Protein AF-A0A1F3L0K5-F1 (afdb_monomer)

Secondary structure (DSSP, 8-state):
----------------------TT-EEEEE--S-TTS--TT--PPPEEEES-B--EEPHHHHHHSTTEEEEEEEEEGGG-SEEEPPGGGTTEEEE-TTT--EE--SEEEEEEE-TTT-PEEEEEEETT-B-SEEEEE--SSSEEEEEEEEET--TT-EEEETTTEEEEE-

Radius of gyration: 20.57 Å; Cα contacts (8 Å, |Δi|>4): 348; chains: 1; bounding box: 84×48×34 Å

Sequence (170 aa):
MKITLILLTLTLSFSGIFAQKNKNLKCALWKPASFCEIPQKIKIHGFTCSETQLFITPCETLNEDKSNTGVIFKLPRKYGKKFQMVSGFKNIKLVRQKNGETVNPIALILAVRNPKTSIREYDYYSSKFTTKTFQFFWGIRRYLEFIMIFPGAEKGDKIIFDDIVEA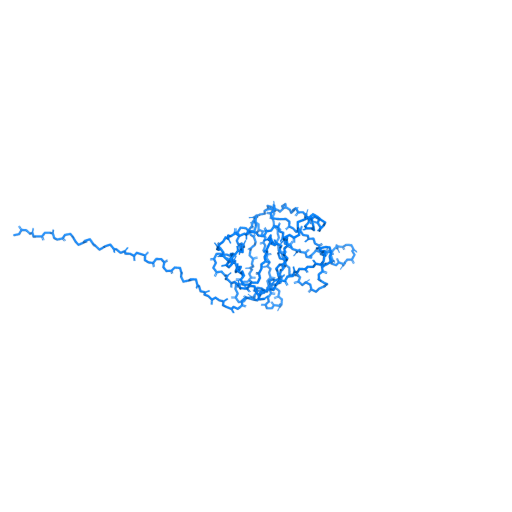EIE

Foldseek 3Di:
DDDDDDDDDPPPPPPPPPLVPPAPKAKAKDQDPFLVPDDPPQDAFDKDFPPKDWDFDDSVNQVVQNQKIKMKIWAFCVVDQKAWQAQLSVQKWKQDPPPRDIWGFQWKWDWDQDPPPSDTDITTTGSNMDGPTIMGGDDPDRTGIIITMTGNDDFQIWMGGNNRDIYGYD

Structure (mmCIF, N/CA/C/O backbone):
data_AF-A0A1F3L0K5-F1
#
_entry.id   AF-A0A1F3L0K5-F1
#
loop_
_atom_site.group_PDB
_atom_site.id
_atom_site.type_symbol
_atom_site.label_atom_id
_atom_site.label_alt_id
_atom_site.label_comp_id
_atom_site.label_asym_id
_atom_site.label_entity_id
_atom_site.label_seq_id
_atom_site.pdbx_PDB_ins_code
_atom_site.Cartn_x
_atom_site.Cartn_y
_atom_site.Cartn_z
_atom_site.occupancy
_atom_site.B_iso_or_equiv
_atom_site.auth_seq_id
_atom_site.auth_comp_id
_atom_site.auth_asym_id
_atom_site.auth_atom_id
_atom_site.pdbx_PDB_model_num
ATOM 1 N N . MET A 1 1 ? -62.122 -31.065 18.796 1.00 39.50 1 MET A N 1
ATOM 2 C CA . MET A 1 1 ? -60.984 -31.423 17.911 1.00 39.50 1 MET A CA 1
ATOM 3 C C . MET A 1 1 ? -60.943 -30.408 16.781 1.00 39.50 1 MET A C 1
ATOM 5 O O . MET A 1 1 ? -61.979 -30.234 16.172 1.00 39.50 1 MET A O 1
ATOM 9 N N . LYS A 1 2 ? -59.879 -29.684 16.440 1.00 37.34 2 LYS A N 1
ATOM 10 C CA . LYS A 1 2 ? -58.506 -29.515 16.934 1.00 37.34 2 LYS A CA 1
ATOM 11 C C . LYS A 1 2 ? -58.190 -28.024 16.717 1.00 37.34 2 LYS A C 1
ATOM 13 O O . LYS A 1 2 ? -58.518 -27.491 15.663 1.00 37.34 2 LYS A O 1
ATOM 18 N N . ILE A 1 3 ? -57.586 -27.375 17.708 1.00 44.81 3 ILE A N 1
ATOM 19 C CA . ILE A 1 3 ? -57.007 -26.033 17.585 1.00 44.81 3 ILE A CA 1
ATOM 20 C C . ILE A 1 3 ? -55.634 -26.222 16.939 1.00 44.81 3 ILE A C 1
ATOM 22 O O . ILE A 1 3 ? -54.809 -26.943 17.498 1.00 44.81 3 ILE A O 1
ATOM 26 N N . THR A 1 4 ? -55.386 -25.600 15.789 1.00 49.53 4 THR A N 1
ATOM 27 C CA . THR A 1 4 ? -54.039 -25.539 15.204 1.00 49.53 4 THR A CA 1
ATOM 28 C C . THR A 1 4 ? -53.519 -24.118 15.370 1.00 49.53 4 THR A C 1
ATOM 30 O O . THR A 1 4 ? -53.880 -23.211 14.626 1.00 49.53 4 THR A O 1
ATOM 33 N N . LEU A 1 5 ? -52.707 -23.935 16.408 1.00 43.09 5 LEU A N 1
ATOM 34 C CA . LEU A 1 5 ? -51.965 -22.718 16.709 1.00 43.09 5 LEU A CA 1
ATOM 35 C C . LEU A 1 5 ? -50.730 -22.681 15.789 1.00 43.09 5 LEU A C 1
ATOM 37 O O . LEU A 1 5 ? -49.853 -23.534 15.916 1.00 43.09 5 LEU A O 1
ATOM 41 N N . ILE A 1 6 ? -50.659 -21.740 14.845 1.00 54.91 6 ILE A N 1
ATOM 42 C CA . ILE A 1 6 ? -49.457 -21.540 14.020 1.00 54.91 6 ILE A CA 1
ATOM 43 C C . ILE A 1 6 ? -48.531 -20.585 14.775 1.00 54.91 6 ILE A C 1
ATOM 45 O O . ILE A 1 6 ? -48.765 -19.380 14.841 1.00 54.91 6 ILE A O 1
ATOM 49 N N . LEU A 1 7 ? -47.493 -21.154 15.384 1.00 42.81 7 LEU A N 1
ATOM 50 C CA . LEU A 1 7 ? -46.434 -20.435 16.079 1.00 42.81 7 LEU A CA 1
ATOM 51 C C . LEU A 1 7 ? -45.463 -19.859 15.031 1.00 42.81 7 LEU A C 1
ATOM 53 O O . LEU A 1 7 ? -44.661 -20.589 14.454 1.00 42.81 7 LEU A O 1
ATOM 57 N N . LEU A 1 8 ? -45.544 -18.555 14.758 1.00 45.50 8 LEU A N 1
ATOM 58 C CA . LEU A 1 8 ? -44.568 -17.848 13.924 1.00 45.50 8 LEU A CA 1
ATOM 59 C C . LEU A 1 8 ? -43.367 -17.442 14.791 1.00 45.50 8 LEU A C 1
ATOM 61 O O . LEU A 1 8 ? -43.340 -16.373 15.397 1.00 45.50 8 LEU A O 1
ATOM 65 N N . THR A 1 9 ? -42.358 -18.305 14.868 1.00 51.81 9 THR A N 1
ATOM 66 C CA . THR A 1 9 ? -41.039 -17.934 15.393 1.00 51.81 9 THR A CA 1
ATOM 67 C C . THR A 1 9 ? -40.257 -17.211 14.302 1.00 51.81 9 THR A C 1
ATOM 69 O O . THR A 1 9 ? -39.631 -17.844 13.453 1.00 51.81 9 THR A O 1
ATOM 72 N N . LEU A 1 10 ? -40.290 -15.875 14.316 1.00 45.59 10 LEU A N 1
ATOM 73 C CA . LEU A 1 10 ? -39.361 -15.056 13.541 1.00 45.59 10 LEU A CA 1
ATOM 74 C C . LEU A 1 10 ? -37.990 -15.122 14.230 1.00 45.59 10 LEU A C 1
ATOM 76 O O . LEU A 1 10 ? -37.696 -14.379 15.166 1.00 45.59 10 LEU A O 1
ATOM 80 N N . THR A 1 11 ? -37.152 -16.063 13.803 1.00 54.78 11 THR A N 1
ATOM 81 C CA . THR A 1 11 ? -35.743 -16.099 14.188 1.00 54.78 11 THR A CA 1
ATOM 82 C C . THR A 1 11 ? -35.049 -14.901 13.551 1.00 54.78 11 THR A C 1
ATOM 84 O O . THR A 1 11 ? -34.705 -14.928 12.371 1.00 54.78 11 THR A O 1
ATOM 87 N N . LEU A 1 12 ? -34.850 -13.840 14.333 1.00 45.66 12 LEU A N 1
ATOM 88 C CA . LEU A 1 12 ? -33.852 -12.816 14.051 1.00 45.66 12 LEU A CA 1
ATOM 89 C C . LEU A 1 12 ? -32.495 -13.523 14.004 1.00 45.66 12 LEU A C 1
ATOM 91 O O . LEU A 1 12 ? -31.861 -13.749 15.033 1.00 45.66 12 LEU A O 1
ATOM 95 N N . SER A 1 13 ? -32.067 -13.919 12.806 1.00 44.50 13 SER A N 1
ATOM 96 C CA . SER A 1 13 ? -30.691 -14.311 12.539 1.00 44.50 13 SER A CA 1
ATOM 97 C C . SER A 1 13 ? -29.839 -13.060 12.703 1.00 44.50 13 SER A C 1
ATOM 99 O O . SER A 1 13 ? -29.574 -12.323 11.754 1.00 44.50 13 SER A O 1
ATOM 101 N N . PHE A 1 14 ? -29.482 -12.783 13.955 1.00 44.19 14 PHE A N 1
ATOM 102 C CA . PHE A 1 14 ? -28.467 -11.820 14.320 1.00 44.19 14 PHE A CA 1
ATOM 103 C C . PHE A 1 14 ? -27.155 -12.397 13.793 1.00 44.19 14 PHE A C 1
ATOM 105 O O . PHE A 1 14 ? -26.451 -13.139 14.478 1.00 44.19 14 PHE A O 1
ATOM 112 N N . SER A 1 15 ? -26.859 -12.106 12.528 1.00 45.69 15 SER A N 1
ATOM 113 C CA . SER A 1 15 ? -25.539 -12.264 11.934 1.00 45.69 15 SER A CA 1
ATOM 114 C C . SER A 1 15 ? -24.629 -11.254 12.623 1.00 45.69 15 SER A C 1
ATOM 116 O O . SER A 1 15 ? -24.276 -10.217 12.067 1.00 45.69 15 SER A O 1
ATOM 118 N N . GLY A 1 16 ? -24.315 -11.526 13.889 1.00 41.03 16 GLY A N 1
ATOM 119 C CA . GLY A 1 16 ? -23.266 -10.860 14.623 1.00 41.03 16 GLY A CA 1
ATOM 120 C C . GLY A 1 16 ? -21.966 -11.199 13.922 1.00 41.03 16 GLY A C 1
ATOM 121 O O . GLY A 1 16 ? -21.299 -12.170 14.270 1.00 41.03 16 GLY A O 1
ATOM 122 N N . ILE A 1 17 ? -21.623 -10.408 12.907 1.00 47.66 17 ILE A N 1
ATOM 123 C CA . ILE A 1 17 ? -20.256 -10.283 12.433 1.00 47.66 17 ILE A CA 1
ATOM 124 C C . ILE A 1 17 ? -19.519 -9.699 13.633 1.00 47.66 17 ILE A C 1
ATOM 126 O O . ILE A 1 17 ? -19.500 -8.489 13.854 1.00 47.66 17 ILE A O 1
ATOM 130 N N . PHE A 1 18 ? -18.997 -10.583 14.481 1.00 42.47 18 PHE A N 1
ATOM 131 C CA . PHE A 1 18 ? -17.995 -10.233 15.465 1.00 42.47 18 PHE A CA 1
ATOM 132 C C . PHE A 1 18 ? -16.815 -9.686 14.665 1.00 42.47 18 PHE A C 1
ATOM 134 O O . PHE A 1 18 ? -15.949 -10.437 14.219 1.00 42.47 18 PHE A O 1
ATOM 141 N N . ALA A 1 19 ? -16.803 -8.369 14.453 1.00 45.97 19 ALA A N 1
ATOM 142 C CA . ALA A 1 19 ? -15.611 -7.641 14.075 1.00 45.97 19 ALA A CA 1
ATOM 143 C C . ALA A 1 19 ? -14.644 -7.836 15.242 1.00 45.97 19 ALA A C 1
ATOM 145 O O . ALA A 1 19 ? -14.712 -7.165 16.276 1.00 45.97 19 ALA A O 1
ATOM 146 N N . GLN A 1 20 ? -13.828 -8.880 15.133 1.00 46.53 20 GLN A N 1
ATOM 147 C CA . GLN A 1 20 ? -12.839 -9.240 16.122 1.00 46.53 20 GLN A CA 1
ATOM 148 C C . GLN A 1 20 ? -11.825 -8.093 16.118 1.00 46.53 20 GLN A C 1
ATOM 150 O O . GLN A 1 20 ? -10.923 -8.068 15.286 1.00 46.53 20 GLN A O 1
ATOM 155 N N . LYS A 1 21 ? -12.024 -7.102 17.003 1.00 48.09 21 LYS A N 1
ATOM 156 C CA . LYS A 1 21 ? -11.160 -5.924 17.175 1.00 48.09 21 LYS A CA 1
ATOM 157 C C . LYS A 1 21 ? -9.756 -6.381 17.561 1.00 48.09 21 LYS A C 1
ATOM 159 O O . LYS A 1 21 ? -9.371 -6.428 18.728 1.00 48.09 21 LYS A O 1
ATOM 164 N N . ASN A 1 22 ? -8.974 -6.745 16.561 1.00 51.34 22 ASN A N 1
ATOM 165 C CA . ASN A 1 22 ? -7.602 -7.177 16.709 1.00 51.34 22 ASN A CA 1
ATOM 166 C C . ASN A 1 22 ? -6.719 -5.924 16.752 1.00 51.34 22 ASN A C 1
ATOM 168 O O . ASN A 1 22 ? -6.077 -5.572 15.770 1.00 51.34 22 ASN A O 1
ATOM 172 N N . LYS A 1 23 ? -6.674 -5.259 17.919 1.00 54.78 23 LYS A N 1
ATOM 173 C CA . LYS A 1 23 ? -5.900 -4.030 18.225 1.00 54.78 23 LYS A CA 1
ATOM 174 C C . LYS A 1 23 ? -4.361 -4.176 18.129 1.00 54.7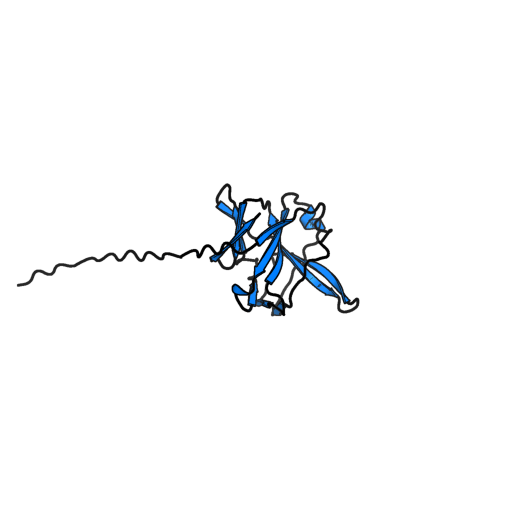8 23 LYS A C 1
ATOM 176 O O . LYS A 1 23 ? -3.626 -3.641 18.945 1.00 54.78 23 LYS A O 1
ATOM 181 N N . ASN A 1 24 ? -3.839 -4.961 17.194 1.00 61.31 24 ASN A N 1
ATOM 182 C CA . ASN A 1 24 ? -2.420 -5.324 17.130 1.00 61.31 24 ASN A CA 1
ATOM 183 C C . ASN A 1 24 ? -1.760 -5.024 15.783 1.00 61.31 24 ASN A C 1
ATOM 185 O O . ASN A 1 24 ? -0.608 -5.410 15.573 1.00 61.31 24 ASN A O 1
ATOM 189 N N . LEU A 1 25 ? -2.477 -4.398 14.855 1.00 73.31 25 LEU A N 1
ATOM 190 C CA . LEU A 1 25 ? -1.875 -3.895 13.633 1.00 73.31 25 LEU A CA 1
ATOM 191 C C . LEU A 1 25 ? -1.383 -2.480 13.851 1.00 73.31 25 LEU A C 1
ATOM 193 O O . LEU A 1 25 ? -2.168 -1.591 14.154 1.00 73.31 25 LEU A O 1
ATOM 197 N N . LYS A 1 26 ? -0.073 -2.296 13.692 1.00 78.62 26 LYS A N 1
ATOM 198 C CA . LYS A 1 26 ? 0.543 -0.976 13.753 1.00 78.62 26 LYS A CA 1
ATOM 199 C C . LYS A 1 26 ? 0.550 -0.374 12.358 1.00 78.62 26 LYS A C 1
ATOM 201 O O . LYS A 1 26 ? 1.127 -0.976 11.445 1.00 78.62 26 LYS A O 1
ATOM 206 N N . CYS A 1 27 ? -0.066 0.794 12.234 1.00 86.00 27 CYS A N 1
ATOM 207 C CA . CYS A 1 27 ? -0.023 1.622 11.039 1.00 86.00 27 CYS A CA 1
ATOM 208 C C . CYS A 1 27 ? 0.521 2.996 11.405 1.00 86.00 27 CYS A C 1
ATOM 210 O O . CYS A 1 27 ? 0.169 3.534 12.450 1.00 86.00 27 CYS A O 1
ATOM 212 N N . ALA A 1 28 ? 1.376 3.548 10.552 1.00 89.31 28 ALA A N 1
ATOM 213 C CA . ALA A 1 28 ? 1.942 4.877 10.748 1.00 89.31 28 ALA A CA 1
ATOM 214 C C . ALA A 1 28 ? 1.798 5.703 9.472 1.00 89.31 28 ALA A C 1
ATOM 216 O O . ALA A 1 28 ? 1.962 5.171 8.368 1.00 89.31 28 ALA A O 1
ATOM 217 N N . LEU A 1 29 ? 1.533 7.002 9.620 1.00 90.69 29 LEU A N 1
ATOM 218 C CA . LEU A 1 29 ? 1.584 7.932 8.494 1.00 90.69 29 LEU A CA 1
ATOM 219 C C . LEU A 1 29 ? 3.019 8.127 8.015 1.00 90.69 29 LEU A C 1
ATOM 221 O O . LEU A 1 29 ? 3.963 8.237 8.797 1.00 90.69 29 LEU A O 1
ATOM 225 N N . TRP A 1 30 ? 3.154 8.259 6.706 1.00 89.56 30 TRP A N 1
ATOM 226 C CA . TRP A 1 30 ? 4.368 8.679 6.038 1.00 89.56 30 TRP A CA 1
ATOM 227 C C . TRP A 1 30 ? 4.024 9.760 5.009 1.00 89.56 30 TRP A C 1
ATOM 229 O O . TRP A 1 30 ? 3.383 9.502 3.991 1.00 89.56 30 TRP A O 1
ATOM 239 N N . LYS A 1 31 ? 4.439 10.993 5.309 1.00 85.94 31 LYS A N 1
ATOM 240 C CA . LYS A 1 31 ? 4.236 12.187 4.478 1.00 85.94 31 LYS A CA 1
ATOM 241 C C . LYS A 1 31 ? 5.605 12.707 4.023 1.00 85.94 31 LYS A C 1
ATOM 243 O O . LYS A 1 31 ? 6.169 13.561 4.708 1.00 85.94 31 LYS A O 1
ATOM 248 N N . PRO A 1 32 ? 6.206 12.133 2.967 1.00 85.00 32 PRO A N 1
ATOM 249 C CA . PRO A 1 32 ? 7.492 12.613 2.476 1.00 85.00 32 PRO A CA 1
ATOM 250 C C . PRO A 1 32 ? 7.344 13.986 1.806 1.00 85.00 32 PRO A C 1
ATOM 252 O O . PRO A 1 32 ? 6.258 14.344 1.352 1.00 85.00 32 PRO A O 1
ATOM 255 N N . ALA A 1 33 ? 8.444 14.735 1.693 1.00 86.25 33 ALA A N 1
ATOM 256 C CA . ALA A 1 33 ? 8.473 15.951 0.874 1.00 86.25 33 ALA A CA 1
ATOM 257 C C . ALA A 1 33 ? 8.268 15.626 -0.619 1.00 86.25 33 ALA A C 1
ATOM 259 O O . ALA A 1 33 ? 7.657 16.400 -1.356 1.00 86.25 33 ALA A O 1
ATOM 260 N N . SER A 1 34 ? 8.749 14.451 -1.040 1.00 89.81 34 SER A N 1
ATOM 261 C CA . SER A 1 34 ? 8.552 13.877 -2.366 1.00 89.81 34 SER A CA 1
ATOM 262 C C . SER A 1 34 ? 8.392 12.363 -2.270 1.00 89.81 34 SER A C 1
ATOM 264 O O . SER A 1 34 ? 9.185 11.688 -1.618 1.00 89.81 34 SER A O 1
ATOM 266 N N . PHE A 1 35 ? 7.431 11.790 -2.992 1.00 90.94 35 PHE A N 1
ATOM 267 C CA . PHE A 1 35 ? 7.306 10.339 -3.134 1.00 90.94 35 PHE A CA 1
ATOM 268 C C . PHE A 1 35 ? 8.507 9.697 -3.849 1.00 90.94 35 PHE A C 1
ATOM 270 O O . PHE A 1 35 ? 8.669 8.480 -3.805 1.00 90.94 35 PHE A O 1
ATOM 277 N N . CYS A 1 36 ? 9.396 10.475 -4.464 1.00 88.94 36 CYS A N 1
ATOM 278 C CA . CYS A 1 36 ? 10.648 9.950 -5.008 1.00 88.94 36 CYS A CA 1
ATOM 279 C C . CYS A 1 36 ? 11.680 9.641 -3.903 1.00 88.94 36 CYS A C 1
ATOM 281 O O . CYS A 1 36 ? 12.627 8.888 -4.119 1.00 88.94 36 CYS A O 1
ATOM 283 N N . GLU A 1 37 ? 11.482 10.166 -2.691 1.00 87.31 37 GLU A N 1
ATOM 284 C CA . GLU A 1 37 ? 12.354 9.950 -1.535 1.00 87.31 37 GLU A CA 1
ATOM 285 C C . GLU A 1 37 ? 11.868 8.769 -0.692 1.00 87.31 37 GLU A C 1
ATOM 287 O O . GLU A 1 37 ? 11.288 8.912 0.384 1.00 87.31 37 GLU A O 1
ATOM 292 N N . ILE A 1 38 ? 12.095 7.561 -1.193 1.00 80.62 38 ILE A N 1
ATOM 293 C CA . ILE A 1 38 ? 11.603 6.343 -0.549 1.00 80.62 38 ILE A CA 1
ATOM 294 C C . ILE A 1 38 ? 12.469 6.011 0.678 1.00 80.62 38 ILE A C 1
ATOM 296 O O . ILE A 1 38 ? 13.702 6.031 0.597 1.00 80.62 38 ILE A O 1
ATOM 300 N N . PRO A 1 39 ? 11.875 5.654 1.833 1.00 71.44 39 PRO A N 1
ATOM 301 C CA . PRO A 1 39 ? 12.651 5.314 3.013 1.00 71.44 39 PRO A CA 1
ATOM 302 C C . PRO A 1 39 ? 13.520 4.082 2.735 1.00 71.44 39 PRO A C 1
ATOM 304 O O . PRO A 1 39 ? 13.020 2.998 2.437 1.00 71.44 39 PRO A O 1
ATOM 307 N N . GLN A 1 40 ? 14.839 4.223 2.913 1.00 62.91 40 GLN A N 1
ATOM 308 C CA . GLN A 1 40 ? 15.851 3.205 2.575 1.00 62.91 40 GLN A CA 1
ATOM 309 C C . GLN A 1 40 ? 15.663 1.834 3.267 1.00 62.91 40 GLN A C 1
ATOM 311 O O . GLN A 1 40 ? 16.374 0.876 2.962 1.00 62.91 40 GLN A O 1
ATOM 316 N N . LYS A 1 41 ? 14.736 1.716 4.227 1.00 64.19 41 LYS A N 1
ATOM 317 C CA . LYS A 1 41 ? 14.589 0.560 5.123 1.00 64.19 41 LYS A CA 1
ATOM 318 C C . LYS A 1 41 ? 13.376 -0.336 4.850 1.00 64.19 41 LYS A C 1
ATOM 320 O O . LYS A 1 41 ? 13.245 -1.318 5.581 1.00 64.19 41 LYS A O 1
ATOM 325 N N . ILE A 1 42 ? 12.538 -0.077 3.839 1.00 68.25 42 ILE A N 1
ATOM 326 C CA . ILE A 1 42 ? 11.376 -0.948 3.574 1.00 68.25 42 ILE A CA 1
ATOM 327 C C . ILE A 1 42 ? 11.875 -2.333 3.154 1.00 68.25 42 ILE A C 1
ATOM 329 O O . ILE A 1 42 ? 12.552 -2.513 2.136 1.00 68.25 42 ILE A O 1
ATOM 333 N N . LYS A 1 43 ? 11.568 -3.350 3.961 1.00 65.81 43 LYS A N 1
ATOM 334 C CA . LYS A 1 43 ? 11.983 -4.728 3.675 1.00 65.81 43 LYS A CA 1
ATOM 335 C C . LYS A 1 43 ? 10.822 -5.501 3.086 1.00 65.81 43 LYS A C 1
ATOM 337 O O . LYS A 1 43 ? 9.981 -6.021 3.806 1.00 65.81 43 LYS A O 1
ATOM 342 N N . ILE A 1 44 ? 10.846 -5.623 1.767 1.00 62.44 44 ILE A N 1
ATOM 343 C CA . ILE A 1 44 ? 9.845 -6.386 1.029 1.00 62.44 44 ILE A CA 1
ATOM 344 C C . ILE A 1 44 ? 10.165 -7.869 1.159 1.00 62.44 44 ILE A C 1
ATOM 346 O O . ILE A 1 44 ? 11.326 -8.289 1.091 1.00 62.44 44 ILE A O 1
ATOM 350 N N . HIS A 1 45 ? 9.123 -8.652 1.396 1.00 66.06 45 HIS A N 1
ATOM 351 C CA . HIS A 1 45 ? 9.201 -10.101 1.497 1.00 66.06 45 HIS A CA 1
ATOM 352 C C . HIS A 1 45 ? 8.973 -10.733 0.126 1.00 66.06 45 HIS A C 1
ATOM 354 O O . HIS A 1 45 ? 8.404 -10.102 -0.762 1.00 66.06 45 HIS A O 1
ATOM 360 N N . GLY A 1 46 ? 9.409 -11.983 -0.049 1.00 70.06 46 GLY A N 1
ATOM 361 C CA . GLY A 1 46 ? 9.150 -12.714 -1.287 1.00 70.06 46 GLY A CA 1
ATOM 362 C C . GLY A 1 46 ? 7.656 -12.714 -1.616 1.00 70.06 46 GLY A C 1
ATOM 363 O O . GLY A 1 46 ? 6.822 -12.967 -0.740 1.00 70.06 46 GLY A O 1
ATOM 364 N N . PHE A 1 47 ? 7.333 -12.416 -2.870 1.00 80.25 47 PHE A N 1
ATOM 365 C CA . PHE A 1 47 ? 5.979 -12.480 -3.398 1.00 80.25 47 PHE A CA 1
ATOM 366 C C . PHE A 1 47 ? 5.948 -13.392 -4.621 1.00 80.25 47 PHE A C 1
ATOM 368 O O . PHE A 1 47 ? 6.941 -13.525 -5.334 1.00 80.25 47 PHE A O 1
ATOM 375 N N . THR A 1 48 ? 4.803 -14.022 -4.857 1.00 85.75 48 THR A N 1
ATOM 376 C CA . THR A 1 48 ? 4.513 -14.704 -6.120 1.00 85.75 48 THR A CA 1
ATOM 377 C C . THR A 1 48 ? 3.388 -13.968 -6.811 1.00 85.75 48 THR A C 1
ATOM 379 O O . THR A 1 48 ? 2.394 -13.613 -6.169 1.00 85.75 48 THR A O 1
ATOM 382 N N . CYS A 1 49 ? 3.537 -13.791 -8.116 1.00 84.62 49 CYS A N 1
ATOM 383 C CA . CYS A 1 49 ? 2.533 -13.173 -8.957 1.00 84.62 49 CYS A CA 1
ATOM 384 C C . CYS A 1 49 ? 2.352 -14.022 -10.218 1.00 84.62 49 CYS A C 1
ATOM 386 O O . CYS A 1 49 ? 3.350 -14.486 -10.774 1.00 84.62 49 CYS A O 1
ATOM 388 N N . SER A 1 50 ? 1.111 -14.266 -10.640 1.00 85.88 50 SER A N 1
ATOM 389 C CA . SER A 1 50 ? 0.821 -14.976 -11.892 1.00 85.88 50 SER A CA 1
ATOM 390 C C . SER A 1 50 ? -0.229 -14.257 -12.725 1.00 85.88 50 SER A C 1
ATOM 392 O O . SER A 1 50 ? -1.115 -13.585 -12.182 1.00 85.88 50 SER A O 1
ATOM 394 N N . GLU A 1 51 ? -0.116 -14.434 -14.047 1.00 84.94 51 GLU A N 1
ATOM 395 C CA . GLU A 1 51 ? -1.002 -13.811 -15.037 1.00 84.94 51 GLU A CA 1
ATOM 396 C C . GLU A 1 51 ? -1.149 -12.303 -14.756 1.00 84.94 51 GLU A C 1
ATOM 398 O O . GLU A 1 51 ? -2.250 -11.782 -14.599 1.00 84.94 51 GLU A O 1
ATOM 403 N N . THR A 1 52 ? -0.011 -11.625 -14.574 1.00 82.75 52 THR A N 1
ATOM 404 C CA . THR A 1 52 ? 0.040 -10.288 -13.978 1.00 82.75 52 THR A CA 1
ATOM 405 C C . THR A 1 52 ? 0.325 -9.212 -15.014 1.00 82.75 52 THR A C 1
ATOM 407 O O . THR A 1 52 ? 1.351 -9.253 -15.690 1.00 82.75 52 THR A O 1
ATOM 410 N N . GLN A 1 53 ? -0.525 -8.189 -15.050 1.00 87.75 53 GLN A N 1
ATOM 411 C CA . GLN A 1 53 ? -0.219 -6.906 -15.673 1.00 87.75 53 GLN A CA 1
ATOM 412 C C . GLN A 1 53 ? -0.083 -5.862 -14.568 1.00 87.75 53 GLN A C 1
ATOM 414 O O . GLN A 1 53 ? -1.058 -5.458 -13.929 1.00 87.75 53 GLN A O 1
ATOM 419 N N . LEU A 1 54 ? 1.162 -5.473 -14.307 1.00 85.81 54 LEU A N 1
ATOM 420 C CA . LEU A 1 54 ? 1.507 -4.437 -13.345 1.00 85.81 54 LEU A CA 1
ATOM 421 C C . LEU A 1 54 ? 1.649 -3.103 -14.072 1.00 85.81 54 LEU A C 1
ATOM 423 O O . LEU A 1 54 ? 2.350 -3.017 -15.076 1.00 85.81 54 LEU A O 1
ATOM 427 N N . PHE A 1 55 ? 1.015 -2.066 -13.534 1.00 90.25 55 PHE A N 1
ATOM 428 C CA . PHE A 1 55 ? 1.185 -0.695 -14.001 1.00 90.25 55 PHE A CA 1
ATOM 429 C C . PHE A 1 55 ? 2.022 0.060 -12.981 1.00 90.25 55 PHE A C 1
ATOM 431 O O . PHE A 1 55 ? 1.647 0.126 -11.809 1.00 90.25 55 PHE A O 1
ATOM 438 N N . ILE A 1 56 ? 3.148 0.606 -13.426 1.00 90.19 56 ILE A N 1
ATOM 439 C CA . ILE A 1 56 ? 4.006 1.442 -12.591 1.00 90.19 56 ILE A CA 1
ATOM 440 C C . ILE A 1 56 ? 3.490 2.879 -12.674 1.00 90.19 56 ILE A C 1
ATOM 442 O O . ILE A 1 56 ? 3.257 3.399 -13.764 1.00 90.19 56 ILE A O 1
ATOM 446 N N . THR A 1 57 ? 3.302 3.505 -11.519 1.00 92.44 57 THR A N 1
ATOM 447 C CA . THR A 1 57 ? 3.014 4.932 -11.391 1.00 92.44 57 THR A CA 1
ATOM 448 C C . THR A 1 57 ? 4.323 5.659 -11.074 1.00 92.44 57 THR A C 1
ATOM 450 O O . THR A 1 57 ? 4.946 5.339 -10.065 1.00 92.44 57 THR A O 1
ATOM 453 N N . PRO A 1 58 ? 4.766 6.637 -11.877 1.00 91.88 58 PRO A N 1
ATOM 454 C CA . PRO A 1 58 ? 5.918 7.465 -11.522 1.00 91.88 58 PRO A CA 1
ATOM 455 C C . PRO A 1 58 ? 5.695 8.210 -10.199 1.00 91.88 58 PRO A C 1
ATOM 457 O O . PRO A 1 58 ? 4.570 8.608 -9.880 1.00 91.88 58 PRO A O 1
ATOM 460 N N . CYS A 1 59 ? 6.754 8.423 -9.415 1.00 90.75 59 CYS A N 1
ATOM 461 C CA . CYS A 1 59 ? 6.637 9.126 -8.134 1.00 90.75 59 CYS A CA 1
ATOM 462 C C . CYS A 1 59 ? 6.213 10.592 -8.317 1.00 90.75 59 CYS A C 1
ATOM 464 O O . CYS A 1 59 ? 5.515 11.149 -7.472 1.00 90.75 59 CYS A O 1
ATOM 466 N N . GLU A 1 60 ? 6.575 11.199 -9.444 1.00 93.31 60 GLU A N 1
ATOM 467 C CA . GLU A 1 60 ? 6.201 12.553 -9.839 1.00 93.31 60 GLU A CA 1
ATOM 468 C C . GLU A 1 60 ? 4.684 12.690 -9.981 1.00 93.31 60 GLU A C 1
ATOM 470 O O . GLU A 1 60 ? 4.110 13.630 -9.440 1.00 93.31 60 GLU A O 1
ATOM 475 N N . THR A 1 61 ? 4.018 11.703 -10.588 1.00 93.19 61 THR A N 1
ATOM 476 C CA . THR A 1 61 ? 2.551 11.677 -10.711 1.00 93.19 61 THR A CA 1
ATOM 477 C C . THR A 1 61 ? 1.869 11.643 -9.343 1.00 93.19 61 THR A C 1
ATOM 479 O O . THR A 1 61 ? 0.822 12.250 -9.145 1.00 93.19 61 THR A O 1
ATOM 482 N N . LEU A 1 62 ? 2.464 10.966 -8.357 1.00 92.62 62 LEU A N 1
ATOM 483 C CA . LEU A 1 62 ? 1.935 10.957 -6.989 1.00 92.62 62 LEU A CA 1
ATOM 484 C C . LEU A 1 62 ? 2.146 12.298 -6.272 1.00 92.62 62 LEU A C 1
ATOM 486 O O . LEU A 1 62 ? 1.355 12.642 -5.396 1.00 92.62 62 LEU A O 1
ATOM 490 N N . ASN A 1 63 ? 3.192 13.045 -6.643 1.00 90.94 63 ASN A N 1
ATOM 491 C CA . ASN A 1 63 ? 3.523 14.357 -6.083 1.00 90.94 63 ASN A CA 1
ATOM 492 C C . ASN A 1 63 ? 2.632 15.495 -6.602 1.00 90.94 63 ASN A C 1
ATOM 494 O O . ASN A 1 63 ? 2.611 16.558 -5.967 1.00 90.94 63 ASN A O 1
ATOM 498 N N . GLU A 1 64 ? 1.965 15.308 -7.745 1.00 92.00 64 GLU A N 1
ATOM 499 C CA . GLU A 1 64 ? 1.033 16.282 -8.331 1.00 92.00 64 GLU A CA 1
ATOM 500 C C . GLU A 1 64 ? -0.146 16.553 -7.386 1.00 92.00 64 GLU A C 1
ATOM 502 O O . GLU A 1 64 ? -0.492 17.709 -7.140 1.00 92.00 64 GLU A O 1
ATOM 507 N N . ASP A 1 65 ? -0.701 15.503 -6.778 1.00 90.06 65 ASP A N 1
ATOM 508 C CA . ASP A 1 65 ? -1.753 15.618 -5.770 1.00 90.06 65 ASP A CA 1
ATOM 509 C C . ASP A 1 65 ? -1.157 15.628 -4.354 1.00 90.06 65 ASP A C 1
ATOM 511 O O . ASP A 1 65 ? -0.770 14.601 -3.791 1.00 90.06 65 ASP A O 1
ATOM 515 N N . LYS A 1 66 ? -1.121 16.822 -3.752 1.00 83.94 66 LYS A N 1
ATOM 516 C CA . LYS A 1 66 ? -0.598 17.051 -2.395 1.00 83.94 66 LYS A CA 1
ATOM 517 C C . LYS A 1 66 ? -1.441 16.430 -1.282 1.00 83.94 66 LYS A C 1
ATOM 519 O O . LYS A 1 66 ? -0.988 16.406 -0.140 1.00 83.94 66 LYS A O 1
ATOM 524 N N . SER A 1 67 ? -2.643 15.937 -1.580 1.00 90.31 67 SER A N 1
ATOM 525 C CA . SER A 1 67 ? -3.452 15.215 -0.600 1.00 90.31 67 SER A CA 1
ATOM 526 C C . SER A 1 67 ? -2.952 13.785 -0.381 1.00 90.31 67 SER A C 1
ATOM 528 O O . SER A 1 67 ? -3.208 13.204 0.675 1.00 90.31 67 SER A O 1
ATOM 530 N N . ASN A 1 68 ? -2.211 13.208 -1.331 1.00 94.56 68 ASN A N 1
ATOM 531 C CA . ASN A 1 68 ? -1.702 11.848 -1.213 1.00 94.56 68 ASN A CA 1
ATOM 532 C C . ASN A 1 68 ? -0.834 11.676 0.033 1.00 94.56 68 ASN A C 1
ATOM 534 O O . ASN A 1 68 ? 0.042 12.480 0.342 1.00 94.56 68 ASN A O 1
ATOM 538 N N . THR A 1 69 ? -1.067 10.584 0.751 1.00 94.31 69 THR A N 1
ATOM 539 C CA . THR A 1 69 ? -0.334 10.241 1.965 1.00 94.31 69 THR A CA 1
ATOM 540 C C . THR A 1 69 ? 0.017 8.762 1.946 1.00 94.31 69 THR A C 1
ATOM 542 O O . THR A 1 69 ? -0.821 7.907 1.654 1.00 94.31 69 THR A O 1
ATOM 545 N N . GLY A 1 70 ? 1.272 8.448 2.257 1.00 93.12 70 GLY A N 1
ATOM 546 C CA . GLY A 1 70 ? 1.701 7.075 2.446 1.00 93.12 70 GLY A CA 1
ATOM 547 C C . GLY A 1 70 ? 1.299 6.560 3.821 1.00 93.12 70 GLY A C 1
ATOM 548 O O . GLY A 1 70 ? 1.383 7.273 4.819 1.00 93.12 70 GLY A O 1
ATOM 549 N N . VAL A 1 71 ? 0.889 5.302 3.888 1.00 92.50 71 VAL A N 1
ATOM 550 C CA . VAL A 1 71 ? 0.610 4.607 5.144 1.00 92.50 71 VAL A CA 1
ATOM 551 C C . VAL A 1 71 ? 1.493 3.369 5.204 1.00 92.50 71 VAL A C 1
ATOM 553 O O . VAL A 1 71 ? 1.482 2.539 4.293 1.00 92.50 71 VAL A O 1
ATOM 556 N N . ILE A 1 72 ? 2.293 3.275 6.267 1.00 90.25 72 ILE A N 1
ATOM 557 C CA . ILE A 1 72 ? 3.190 2.150 6.527 1.00 90.25 72 ILE A CA 1
ATOM 558 C C . ILE A 1 72 ? 2.443 1.113 7.352 1.00 90.25 72 ILE A C 1
ATOM 560 O O . ILE A 1 72 ? 2.004 1.394 8.467 1.00 90.25 72 ILE A O 1
ATOM 564 N N . PHE A 1 73 ? 2.376 -0.105 6.833 1.00 86.75 73 PHE A N 1
ATOM 565 C CA . PHE A 1 73 ? 1.684 -1.234 7.437 1.00 86.75 73 PHE A CA 1
ATOM 566 C C . PHE A 1 73 ? 2.658 -2.268 7.955 1.00 86.75 73 PHE A C 1
ATOM 568 O O . PHE A 1 73 ? 3.585 -2.647 7.245 1.00 86.75 73 PHE A O 1
ATOM 575 N N . LYS A 1 74 ? 2.398 -2.798 9.153 1.00 85.19 74 LYS A N 1
ATOM 576 C CA . LYS A 1 74 ? 3.095 -3.977 9.682 1.00 85.19 74 LYS A CA 1
ATOM 577 C C . LYS A 1 74 ? 2.090 -5.074 9.991 1.00 85.19 74 LYS A C 1
ATOM 579 O O . LYS A 1 74 ? 1.503 -5.090 11.068 1.00 85.19 74 LYS A O 1
ATOM 584 N N . LEU A 1 75 ? 1.923 -6.005 9.053 1.00 82.12 75 LEU A N 1
ATOM 585 C CA . LEU A 1 75 ? 0.995 -7.132 9.152 1.00 82.12 75 LEU A CA 1
ATOM 586 C C . LEU A 1 75 ? 1.709 -8.355 9.766 1.00 82.12 75 LEU A C 1
ATOM 588 O O . LEU A 1 75 ? 2.493 -9.021 9.080 1.00 82.12 75 LEU A O 1
ATOM 592 N N . PRO A 1 76 ? 1.507 -8.683 11.055 1.00 79.56 76 PRO A N 1
ATOM 593 C CA . PRO A 1 76 ? 2.176 -9.800 11.699 1.00 79.56 76 PRO A CA 1
ATOM 594 C C . PRO A 1 76 ? 1.671 -11.149 11.174 1.00 79.56 76 PRO A C 1
ATOM 596 O O . PRO A 1 76 ? 0.499 -11.335 10.861 1.00 79.56 76 PRO A O 1
ATOM 599 N N . ARG A 1 77 ? 2.566 -12.138 11.174 1.00 75.88 77 ARG A N 1
ATOM 600 C CA . ARG A 1 77 ? 2.350 -13.516 10.703 1.00 75.88 77 ARG A CA 1
ATOM 601 C C . ARG A 1 77 ? 1.200 -14.240 11.406 1.00 75.88 77 ARG A C 1
ATOM 603 O O . ARG A 1 77 ? 0.684 -15.221 10.891 1.00 75.88 77 ARG A O 1
ATOM 610 N N . LYS A 1 78 ? 0.767 -13.770 12.579 1.00 71.94 78 LYS A N 1
ATOM 611 C CA . LYS A 1 78 ? -0.383 -14.353 13.287 1.00 71.94 78 LYS A CA 1
ATOM 612 C C . LYS A 1 78 ? -1.692 -14.297 12.484 1.00 71.94 78 LYS A C 1
ATOM 614 O O . LYS A 1 78 ? -2.617 -15.017 12.827 1.00 71.94 78 LYS A O 1
ATOM 619 N N . TYR A 1 79 ? -1.750 -13.483 11.428 1.00 66.69 79 TYR A N 1
ATOM 620 C CA . TYR A 1 79 ? -2.904 -13.365 10.536 1.00 66.69 79 TYR A CA 1
ATOM 621 C C . TYR A 1 79 ? -2.864 -14.315 9.323 1.00 66.69 79 TYR A C 1
ATOM 623 O O . TYR A 1 79 ? -3.751 -14.254 8.481 1.00 66.69 79 TYR A O 1
ATOM 631 N N . GLY A 1 80 ? -1.872 -15.210 9.218 1.00 69.69 80 GLY A N 1
ATOM 632 C CA . GLY A 1 80 ? -1.839 -16.245 8.179 1.00 69.69 80 GLY A CA 1
ATOM 633 C C . GLY A 1 80 ? -0.434 -16.641 7.716 1.00 69.69 80 GLY A C 1
ATOM 634 O O . GLY A 1 80 ? 0.581 -16.140 8.193 1.00 69.69 80 GLY A O 1
ATOM 635 N N . LYS A 1 81 ? -0.365 -17.580 6.761 1.00 72.31 81 LYS A N 1
ATOM 636 C CA . LYS A 1 81 ? 0.896 -17.997 6.102 1.00 72.31 81 LYS A CA 1
ATOM 637 C C . LYS A 1 81 ? 1.166 -17.289 4.769 1.00 72.31 81 LYS A C 1
ATOM 639 O O . LYS A 1 81 ? 2.318 -17.244 4.344 1.00 72.31 81 LYS A O 1
ATOM 644 N N . LYS A 1 82 ? 0.129 -16.732 4.141 1.00 77.94 82 LYS A N 1
ATOM 645 C CA . LYS A 1 82 ? 0.199 -15.849 2.967 1.00 77.94 82 LYS A CA 1
ATOM 646 C C . LYS A 1 82 ? -0.810 -14.695 3.072 1.00 77.94 82 LYS A C 1
ATOM 648 O O . LYS A 1 82 ? -1.889 -14.911 3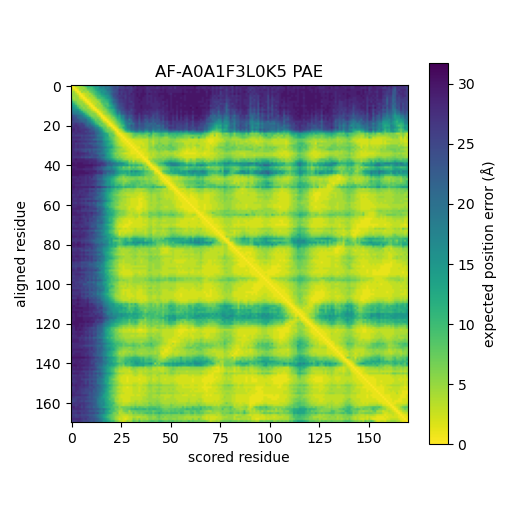.620 1.00 77.94 82 LYS A O 1
ATOM 653 N N . PHE A 1 83 ? -0.455 -13.509 2.589 1.00 85.00 83 PHE A N 1
ATOM 654 C CA . PHE A 1 83 ? -1.381 -12.383 2.426 1.00 85.00 83 PHE A CA 1
ATOM 655 C C . PHE A 1 83 ? -1.654 -12.208 0.935 1.00 85.00 83 PHE A C 1
ATOM 657 O O . PHE A 1 83 ? -0.704 -12.132 0.154 1.00 85.00 83 PHE A O 1
ATOM 664 N N . GLN A 1 84 ? -2.925 -12.201 0.536 1.00 87.62 84 GLN A N 1
ATOM 665 C CA . GLN A 1 84 ? -3.314 -12.066 -0.863 1.00 87.62 84 GLN A CA 1
ATOM 666 C C . GLN A 1 84 ? -3.735 -10.631 -1.153 1.00 87.62 84 GLN A C 1
ATOM 668 O O . GLN A 1 84 ? -4.527 -10.051 -0.422 1.00 87.62 84 GLN A O 1
ATOM 673 N N . MET A 1 85 ? -3.233 -10.080 -2.249 1.00 88.81 85 MET A N 1
ATOM 674 C CA . MET A 1 85 ? -3.663 -8.791 -2.758 1.00 88.81 85 MET A CA 1
ATOM 675 C C . MET A 1 85 ? -4.635 -8.999 -3.916 1.00 88.81 85 MET A C 1
ATOM 677 O O . MET A 1 85 ? -4.362 -9.771 -4.837 1.00 88.81 85 MET A O 1
ATOM 681 N N . VAL A 1 86 ? -5.786 -8.333 -3.856 1.00 90.62 86 VAL A N 1
ATOM 682 C CA . VAL A 1 86 ? -6.831 -8.418 -4.884 1.00 90.62 86 VAL A CA 1
ATOM 683 C C . VAL A 1 86 ? -6.691 -7.241 -5.845 1.00 90.62 86 VAL A C 1
ATOM 685 O O . VAL A 1 86 ? -6.451 -6.124 -5.395 1.00 90.62 86 VAL A O 1
ATOM 688 N N . SER A 1 87 ? -6.855 -7.465 -7.155 1.00 89.12 87 SER A N 1
ATOM 689 C CA . SER A 1 87 ? -6.839 -6.407 -8.182 1.00 89.12 87 SER A CA 1
ATOM 690 C C . SER A 1 87 ? -7.666 -5.187 -7.788 1.00 89.12 87 SER A C 1
ATOM 692 O O . SER A 1 87 ? -8.766 -5.330 -7.249 1.00 89.12 87 SER A O 1
ATOM 694 N N . GLY A 1 88 ? -7.144 -3.985 -8.048 1.00 89.31 88 GLY A N 1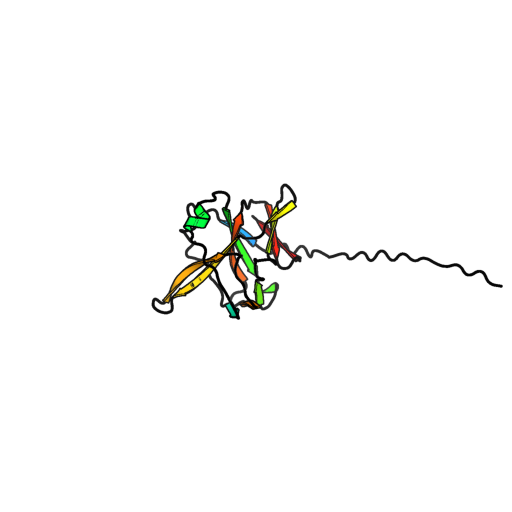
ATOM 695 C CA . GLY A 1 88 ? -7.758 -2.752 -7.543 1.00 89.31 88 GLY A CA 1
ATOM 696 C C . GLY A 1 88 ? -7.508 -2.484 -6.061 1.00 89.31 88 GLY A C 1
ATOM 697 O O . GLY A 1 88 ? -8.108 -1.562 -5.525 1.00 89.31 88 GLY A O 1
ATOM 698 N N . PHE A 1 89 ? -6.698 -3.311 -5.391 1.00 92.38 89 PHE A N 1
ATOM 699 C CA . PHE A 1 89 ? -6.573 -3.358 -3.931 1.00 92.38 89 PHE A CA 1
ATOM 700 C C . PHE A 1 89 ? -7.920 -3.512 -3.209 1.00 92.38 89 PHE A C 1
ATOM 702 O O . PHE A 1 89 ? -8.089 -3.020 -2.100 1.00 92.38 89 PHE A O 1
ATOM 709 N N . LYS A 1 90 ? -8.896 -4.201 -3.820 1.00 91.44 90 LYS A N 1
ATOM 710 C CA . LYS A 1 90 ? -10.288 -4.262 -3.326 1.00 91.44 90 LYS A CA 1
ATOM 711 C C . LYS A 1 90 ? -10.439 -4.790 -1.898 1.00 91.44 90 LYS A C 1
ATOM 713 O O . LYS A 1 90 ? -11.448 -4.521 -1.262 1.00 91.44 90 LYS A O 1
ATOM 718 N N . ASN A 1 91 ? -9.466 -5.553 -1.411 1.00 91.38 91 ASN A N 1
ATOM 719 C CA . ASN A 1 91 ? -9.465 -6.095 -0.061 1.00 91.38 91 ASN A CA 1
ATOM 720 C C . ASN A 1 91 ? -8.791 -5.180 0.973 1.00 91.38 91 ASN A C 1
ATOM 722 O O . ASN A 1 91 ? -8.563 -5.616 2.097 1.00 91.38 91 ASN A O 1
ATOM 726 N N . ILE A 1 92 ? -8.439 -3.944 0.609 1.00 92.88 92 ILE A N 1
ATOM 727 C CA . ILE A 1 92 ? -7.776 -2.982 1.488 1.00 92.88 92 ILE A CA 1
ATOM 728 C C . ILE A 1 92 ? -8.466 -1.635 1.339 1.00 92.88 92 ILE A C 1
ATOM 730 O O . ILE A 1 92 ? -8.514 -1.070 0.250 1.00 92.88 92 ILE A O 1
ATOM 734 N N . LYS A 1 93 ? -8.967 -1.096 2.446 1.00 94.50 93 LYS A N 1
ATOM 735 C CA . LYS A 1 93 ? -9.682 0.179 2.449 1.00 94.50 93 LYS A CA 1
ATOM 736 C C . LYS A 1 93 ? -9.360 1.004 3.684 1.00 94.50 93 LYS A C 1
ATOM 738 O O . LYS A 1 93 ? -9.159 0.459 4.766 1.00 94.50 93 LYS A O 1
ATOM 743 N N . LEU A 1 94 ? -9.329 2.316 3.512 1.00 95.12 94 LEU A N 1
ATOM 744 C CA . LEU A 1 94 ? -9.268 3.304 4.577 1.00 95.12 94 LEU A CA 1
ATOM 745 C C . LEU A 1 94 ? -10.688 3.775 4.882 1.00 95.12 94 LEU A C 1
ATOM 747 O O . LEU A 1 94 ? -11.419 4.130 3.967 1.00 95.12 94 LEU A O 1
ATOM 751 N N . VAL A 1 95 ? -11.072 3.791 6.152 1.00 95.31 95 VAL A N 1
ATOM 752 C CA . VAL A 1 95 ? -12.331 4.338 6.653 1.00 95.31 95 VAL A CA 1
ATOM 753 C C . VAL A 1 95 ? -12.015 5.589 7.454 1.00 95.31 95 VAL A C 1
ATOM 755 O O . VAL A 1 95 ? -11.324 5.536 8.475 1.00 95.31 95 VAL A O 1
ATOM 758 N N . ARG A 1 96 ? -12.536 6.716 6.981 1.00 95.19 96 ARG A N 1
ATOM 759 C CA . ARG A 1 96 ? -12.328 8.030 7.578 1.00 95.19 96 ARG A CA 1
ATOM 760 C C . ARG A 1 96 ? -12.911 8.117 8.976 1.00 95.19 96 ARG A C 1
ATOM 762 O O . ARG A 1 96 ? -14.084 7.800 9.174 1.00 95.19 96 ARG A O 1
ATOM 769 N N . GLN A 1 97 ? -12.155 8.668 9.920 1.00 94.25 97 GLN A N 1
ATOM 770 C CA . GLN A 1 97 ? -12.677 8.913 11.265 1.00 94.25 97 GLN A CA 1
ATOM 771 C C . GLN A 1 97 ? -13.819 9.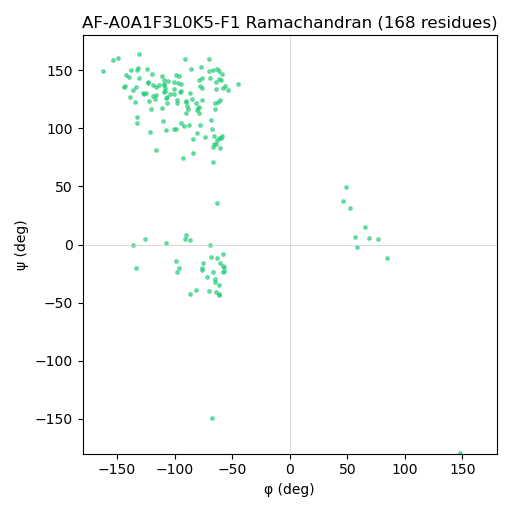940 11.260 1.00 94.25 97 GLN A C 1
ATOM 773 O O . GLN A 1 97 ? -14.810 9.770 11.966 1.00 94.25 97 GLN A O 1
ATOM 778 N N . LYS A 1 98 ? -13.682 11.000 10.453 1.00 91.12 98 LYS A N 1
ATOM 779 C CA . LYS A 1 98 ? -14.588 12.161 10.469 1.00 91.12 98 LYS A CA 1
ATOM 780 C C . LYS A 1 98 ? -15.992 11.877 9.931 1.00 91.12 98 LYS A C 1
ATOM 782 O O . LYS A 1 98 ? -16.960 12.409 10.458 1.00 91.12 98 LYS A O 1
ATOM 787 N N . ASN A 1 99 ? -16.099 11.084 8.864 1.00 92.56 99 ASN A N 1
ATOM 788 C CA . ASN A 1 99 ? -17.341 10.905 8.103 1.00 92.56 99 ASN A CA 1
ATOM 789 C C . ASN A 1 99 ? -17.634 9.439 7.735 1.00 92.56 99 ASN A C 1
ATOM 791 O O . ASN A 1 99 ? -18.648 9.178 7.096 1.00 92.56 99 ASN A O 1
ATOM 795 N N . GLY A 1 100 ? -16.769 8.486 8.103 1.00 93.12 100 GLY A N 1
ATOM 796 C CA . GLY A 1 100 ? -16.935 7.070 7.760 1.00 93.12 100 GLY A CA 1
ATOM 797 C C . GLY A 1 100 ? -16.758 6.742 6.273 1.00 93.12 100 GLY A C 1
ATOM 798 O O . GLY A 1 100 ? -16.981 5.602 5.870 1.00 93.12 100 GLY A O 1
ATOM 799 N N . GLU A 1 101 ? -16.356 7.713 5.450 1.00 95.81 101 GLU A N 1
ATOM 800 C CA . GLU A 1 101 ? -16.106 7.508 4.027 1.00 95.81 101 GLU A CA 1
ATOM 801 C C . GLU A 1 101 ? -15.010 6.463 3.815 1.00 95.81 101 GLU A C 1
ATOM 803 O O . GLU A 1 101 ? -14.030 6.398 4.560 1.00 95.81 101 GLU A O 1
ATOM 808 N N . THR A 1 102 ? -15.189 5.637 2.788 1.00 94.81 102 THR A N 1
ATOM 809 C CA . THR A 1 102 ? -14.255 4.569 2.446 1.00 94.81 102 THR A CA 1
ATOM 810 C C . THR A 1 102 ? -13.418 4.957 1.233 1.00 94.81 102 THR A C 1
ATOM 812 O O . THR A 1 102 ? -13.962 5.323 0.195 1.00 94.81 102 THR A O 1
ATOM 815 N N . VAL A 1 103 ? -12.097 4.825 1.346 1.00 94.81 103 VAL A N 1
ATOM 816 C CA . VAL A 1 103 ? -11.121 5.172 0.308 1.00 94.81 103 VAL A CA 1
ATOM 817 C C . VAL A 1 103 ? -10.212 3.974 0.042 1.00 94.81 103 VAL A C 1
ATOM 819 O O . VAL A 1 103 ? -9.630 3.408 0.966 1.00 94.81 103 VAL A O 1
ATOM 822 N N . ASN A 1 104 ? -10.055 3.593 -1.224 1.00 94.62 104 ASN A N 1
ATOM 823 C CA . ASN A 1 104 ? -9.103 2.552 -1.620 1.00 94.62 104 ASN A CA 1
ATOM 824 C C . ASN A 1 104 ? -7.708 3.160 -1.840 1.00 94.62 104 ASN A C 1
ATOM 826 O O . ASN A 1 104 ? -7.607 4.324 -2.241 1.00 94.62 104 ASN A O 1
ATOM 830 N N . PRO A 1 105 ? -6.622 2.398 -1.625 1.00 95.62 105 PRO A N 1
ATOM 831 C CA . PRO A 1 105 ? -5.293 2.876 -1.971 1.00 95.62 105 PRO A CA 1
ATOM 832 C C . PRO A 1 105 ? -5.154 3.017 -3.493 1.00 95.62 105 PRO A C 1
ATOM 834 O O . PRO A 1 105 ? -5.762 2.278 -4.270 1.00 95.62 105 PRO A O 1
ATOM 837 N N . ILE A 1 106 ? -4.322 3.959 -3.928 1.00 95.81 106 ILE A N 1
ATOM 838 C CA . ILE A 1 106 ? -4.057 4.220 -5.352 1.00 95.81 106 ILE A CA 1
ATOM 839 C C . ILE A 1 106 ? -2.770 3.556 -5.839 1.00 95.81 106 ILE A C 1
ATOM 841 O O . ILE A 1 106 ? -2.633 3.275 -7.031 1.00 95.81 106 ILE A O 1
ATOM 845 N N . ALA A 1 107 ? -1.841 3.279 -4.923 1.00 94.94 107 ALA A N 1
ATOM 846 C CA . ALA A 1 107 ? -0.582 2.623 -5.230 1.00 94.94 107 ALA A CA 1
ATOM 847 C C . ALA A 1 107 ? -0.018 1.853 -4.029 1.00 94.94 107 ALA A C 1
ATOM 849 O O . ALA A 1 107 ? -0.326 2.154 -2.875 1.00 94.94 107 ALA A O 1
ATOM 850 N N . LEU A 1 108 ? 0.858 0.894 -4.314 1.00 92.25 108 LEU A N 1
ATOM 851 C CA . LEU A 1 108 ? 1.673 0.160 -3.350 1.00 92.25 108 LEU A CA 1
ATOM 852 C C . LEU A 1 108 ? 3.145 0.285 -3.743 1.00 92.25 108 LEU A C 1
ATOM 854 O O . LEU A 1 108 ? 3.496 -0.007 -4.882 1.00 92.25 108 LEU A O 1
ATOM 858 N N . ILE A 1 109 ? 4.013 0.642 -2.802 1.00 89.19 109 ILE A N 1
ATOM 859 C CA . ILE A 1 109 ? 5.461 0.595 -3.023 1.00 89.19 109 ILE A CA 1
ATOM 860 C C . ILE A 1 109 ? 5.922 -0.849 -2.940 1.00 89.19 109 ILE A C 1
ATOM 862 O O . ILE A 1 109 ? 5.738 -1.480 -1.892 1.00 89.19 109 ILE A O 1
ATOM 866 N N . LEU A 1 110 ? 6.588 -1.341 -3.990 1.00 82.50 110 LEU A N 1
ATOM 867 C CA . LEU A 1 110 ? 7.346 -2.582 -3.912 1.00 82.50 110 LEU A CA 1
ATOM 868 C C . LEU A 1 110 ? 8.812 -2.423 -4.297 1.00 82.50 110 LEU A C 1
ATOM 870 O O . LEU A 1 110 ? 9.133 -1.735 -5.255 1.00 82.50 110 LEU A O 1
ATOM 874 N N . ALA A 1 111 ? 9.703 -3.099 -3.564 1.00 75.94 111 ALA A N 1
ATOM 875 C CA . ALA A 1 111 ? 11.092 -3.243 -3.976 1.00 75.94 111 ALA A CA 1
ATOM 876 C C . ALA A 1 111 ? 11.225 -4.430 -4.924 1.00 75.94 111 ALA A C 1
ATOM 878 O O . ALA A 1 111 ? 10.913 -5.565 -4.545 1.00 75.94 111 ALA A O 1
ATOM 879 N N . VAL A 1 112 ? 11.777 -4.182 -6.102 1.00 69.62 112 VAL A N 1
ATOM 880 C CA . VAL A 1 112 ? 12.222 -5.214 -7.028 1.00 69.62 112 VAL A CA 1
ATOM 881 C C . VAL A 1 112 ? 13.743 -5.218 -7.026 1.00 69.62 112 VAL A C 1
ATOM 883 O O . VAL A 1 112 ? 14.408 -4.183 -7.031 1.00 69.62 112 VAL A O 1
ATOM 886 N N . ARG A 1 113 ? 14.335 -6.410 -6.949 1.00 65.38 113 ARG A N 1
ATOM 887 C CA . ARG A 1 113 ? 15.783 -6.535 -7.095 1.00 65.38 113 ARG A CA 1
ATOM 888 C C . ARG A 1 113 ? 16.104 -6.462 -8.578 1.00 65.38 113 ARG A C 1
ATOM 890 O O . ARG A 1 113 ? 15.685 -7.348 -9.322 1.00 65.38 113 ARG A O 1
ATOM 897 N N . ASN A 1 114 ? 16.880 -5.464 -8.984 1.00 65.69 114 ASN A N 1
ATOM 898 C CA . ASN A 1 114 ? 17.391 -5.415 -10.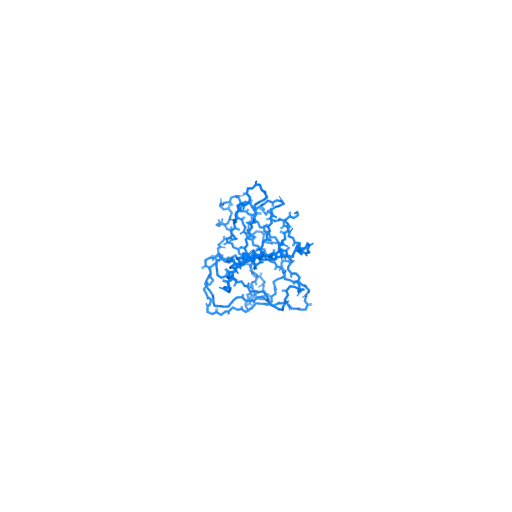342 1.00 65.69 114 ASN A CA 1
ATOM 899 C C . ASN A 1 114 ? 18.339 -6.616 -10.552 1.00 65.69 114 ASN A C 1
ATOM 901 O O . ASN A 1 114 ? 19.313 -6.772 -9.801 1.00 65.69 114 ASN A O 1
ATOM 905 N N . PRO A 1 115 ? 18.071 -7.492 -11.538 1.00 66.38 115 PRO A N 1
ATOM 906 C CA . PRO A 1 115 ? 18.848 -8.711 -11.736 1.00 66.38 115 PRO A CA 1
ATOM 907 C C . PRO A 1 115 ? 20.291 -8.433 -12.176 1.00 66.38 115 PRO A C 1
ATOM 909 O O . PRO A 1 115 ? 21.160 -9.266 -11.939 1.00 66.38 115 PRO A O 1
ATOM 912 N N . LYS A 1 116 ? 20.565 -7.270 -12.783 1.00 74.75 116 LYS A N 1
ATOM 913 C CA . LYS A 1 116 ? 21.895 -6.899 -13.283 1.00 74.75 116 LYS A CA 1
ATOM 914 C C . LYS A 1 116 ? 22.759 -6.245 -12.210 1.00 74.75 116 LYS A C 1
ATOM 916 O O . LYS A 1 116 ? 23.938 -6.556 -12.103 1.00 74.75 116 LYS A O 1
ATOM 921 N N . THR A 1 117 ? 22.185 -5.345 -11.414 1.00 77.94 117 THR A N 1
ATOM 922 C CA . THR A 1 117 ? 22.953 -4.538 -10.448 1.00 77.94 117 THR A CA 1
ATOM 923 C C . THR A 1 117 ? 22.900 -5.096 -9.029 1.00 77.94 117 THR A C 1
ATOM 925 O O . THR A 1 117 ? 23.676 -4.680 -8.175 1.00 77.94 117 THR A O 1
ATOM 928 N N . SER A 1 118 ? 21.979 -6.027 -8.741 1.00 69.12 118 SER A N 1
ATOM 929 C CA . SER A 1 118 ? 21.635 -6.452 -7.376 1.00 69.12 118 SER A CA 1
ATOM 930 C C . SER A 1 118 ? 21.180 -5.321 -6.441 1.00 69.12 118 SER A C 1
ATOM 932 O O . SER A 1 118 ? 20.943 -5.583 -5.259 1.00 69.12 118 SER A O 1
ATOM 934 N N . ILE A 1 119 ? 21.008 -4.100 -6.955 1.00 73.62 119 ILE A N 1
ATOM 935 C CA . ILE A 1 119 ? 20.474 -2.959 -6.219 1.00 73.62 119 ILE A CA 1
ATOM 936 C C . ILE A 1 119 ? 18.957 -3.138 -6.105 1.00 73.62 119 ILE A C 1
ATOM 938 O O . ILE A 1 119 ? 18.298 -3.683 -6.995 1.00 73.62 119 ILE A O 1
ATOM 942 N N . ARG A 1 120 ? 18.405 -2.743 -4.955 1.00 71.75 120 ARG A N 1
ATOM 943 C CA . ARG A 1 120 ? 16.955 -2.672 -4.773 1.00 71.75 120 ARG A CA 1
ATOM 944 C C . ARG A 1 120 ? 16.455 -1.395 -5.421 1.00 71.75 120 ARG A C 1
ATOM 946 O O . ARG A 1 120 ? 16.813 -0.312 -4.969 1.00 71.75 120 ARG A O 1
ATOM 953 N N . GLU A 1 121 ? 15.622 -1.555 -6.429 1.00 77.25 121 GLU A N 1
ATOM 954 C CA . GLU A 1 121 ? 14.837 -0.479 -7.013 1.00 77.25 121 GLU A CA 1
ATOM 955 C C . GLU A 1 121 ? 13.434 -0.560 -6.415 1.00 77.25 121 GLU A C 1
ATOM 957 O O . GLU A 1 121 ? 12.972 -1.643 -6.045 1.00 77.25 121 GLU A O 1
ATOM 962 N N . TYR A 1 122 ? 12.793 0.585 -6.225 1.00 82.81 122 TYR A N 1
ATOM 963 C CA . TYR A 1 122 ? 11.456 0.655 -5.655 1.00 82.81 122 TYR A CA 1
ATOM 964 C C . TYR A 1 122 ? 10.526 1.284 -6.678 1.00 82.81 122 TYR A C 1
ATOM 966 O O . TYR A 1 122 ? 10.793 2.389 -7.141 1.00 82.81 122 TYR A O 1
ATOM 974 N N . ASP A 1 123 ? 9.422 0.602 -6.951 1.00 86.88 123 ASP A N 1
ATOM 975 C CA . ASP A 1 123 ? 8.391 1.059 -7.871 1.00 86.88 123 ASP A CA 1
ATOM 976 C C . ASP A 1 123 ? 7.060 1.210 -7.139 1.00 86.88 123 ASP A C 1
ATOM 978 O O . ASP A 1 123 ? 6.729 0.445 -6.225 1.00 86.88 123 ASP A O 1
ATOM 982 N N . TYR A 1 124 ? 6.266 2.185 -7.573 1.00 91.19 124 TYR A N 1
ATOM 983 C CA . TYR A 1 124 ? 4.880 2.321 -7.152 1.00 91.19 124 TYR A CA 1
ATOM 984 C C . TYR A 1 124 ? 3.984 1.551 -8.112 1.00 91.19 124 TYR A C 1
ATOM 986 O O . TYR A 1 124 ? 3.817 1.921 -9.270 1.00 91.19 124 TYR A O 1
ATOM 994 N N . TYR A 1 125 ? 3.358 0.494 -7.621 1.00 91.12 125 TYR A N 1
ATOM 995 C CA . TYR A 1 125 ? 2.410 -0.305 -8.379 1.00 91.12 125 TYR A CA 1
ATOM 996 C C . TYR A 1 125 ? 1.009 0.270 -8.224 1.00 91.12 125 TYR A C 1
ATOM 998 O O . TYR A 1 125 ? 0.470 0.296 -7.120 1.00 91.12 125 TYR A O 1
ATOM 1006 N N . SER A 1 126 ? 0.430 0.733 -9.328 1.00 93.50 126 SER A N 1
ATOM 1007 C CA . SER A 1 126 ? -0.912 1.314 -9.391 1.00 93.50 126 SER A CA 1
ATOM 1008 C C . SER A 1 126 ? -1.992 0.307 -9.008 1.00 93.50 126 SER A C 1
ATOM 1010 O O . SER A 1 126 ? -1.877 -0.878 -9.318 1.00 93.50 126 SER A O 1
ATOM 1012 N N . SER A 1 127 ? -3.111 0.795 -8.465 1.00 92.75 127 SER A N 1
ATOM 1013 C CA . SER A 1 127 ? -4.342 0.020 -8.257 1.00 92.75 127 SER A CA 1
ATOM 1014 C C . SER A 1 127 ? -4.916 -0.584 -9.543 1.00 92.75 127 SER A C 1
ATOM 1016 O O . SER A 1 127 ? -5.653 -1.563 -9.482 1.00 92.75 127 SER A O 1
ATOM 1018 N N . LYS A 1 128 ? -4.529 -0.084 -10.722 1.00 92.50 128 LYS A N 1
ATOM 1019 C CA . LYS A 1 128 ? -4.972 -0.599 -12.029 1.00 92.50 128 LYS A CA 1
ATOM 1020 C C . LYS A 1 128 ? -4.428 -1.991 -12.388 1.00 92.50 128 LYS A C 1
ATOM 1022 O O . LYS A 1 128 ? -4.746 -2.498 -13.459 1.00 92.50 128 LYS A O 1
ATOM 1027 N N . PHE A 1 129 ? -3.610 -2.611 -11.537 1.00 88.50 129 PHE A N 1
ATOM 1028 C CA . PHE A 1 129 ? -3.056 -3.936 -11.809 1.00 88.50 129 PHE A CA 1
ATOM 1029 C C . PHE A 1 129 ? -4.131 -5.026 -11.951 1.00 88.50 129 PHE A C 1
ATOM 1031 O O . PHE A 1 129 ? -5.107 -5.091 -11.193 1.00 88.50 129 PHE A O 1
ATOM 1038 N N . THR A 1 130 ? -3.896 -5.952 -12.877 1.00 87.94 130 THR A N 1
ATOM 1039 C CA . THR A 1 130 ? -4.702 -7.165 -13.056 1.00 87.94 130 THR A CA 1
ATOM 1040 C C . THR A 1 130 ? -3.843 -8.390 -12.777 1.00 87.94 130 THR A C 1
ATOM 1042 O O . THR A 1 130 ? -2.674 -8.450 -13.157 1.00 87.94 130 THR A O 1
ATOM 1045 N N . THR A 1 131 ? -4.383 -9.345 -12.024 1.00 86.38 131 THR A N 1
ATOM 1046 C CA . THR A 1 131 ? -3.674 -10.581 -11.685 1.00 86.38 131 THR A CA 1
ATOM 1047 C C . THR A 1 131 ? -4.634 -11.651 -11.200 1.00 86.38 131 THR A C 1
ATOM 1049 O O . THR A 1 131 ? -5.643 -11.350 -10.559 1.00 86.38 131 THR A O 1
ATOM 1052 N N . LYS A 1 132 ? -4.294 -12.911 -11.464 1.00 84.38 132 LYS 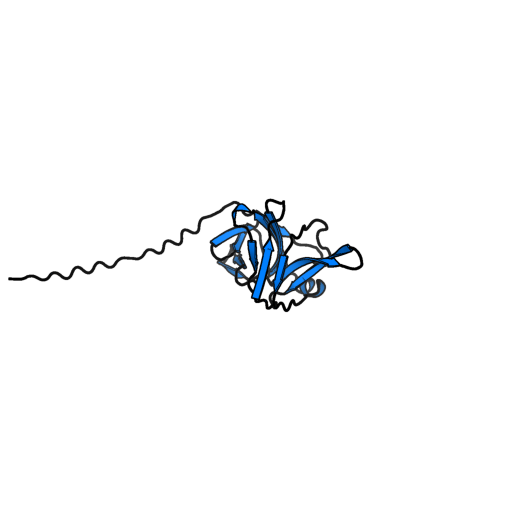A N 1
ATOM 1053 C CA . LYS A 1 132 ? -5.004 -14.061 -10.901 1.00 84.38 132 LYS A CA 1
ATOM 1054 C C . LYS A 1 132 ? -4.544 -14.374 -9.483 1.00 84.38 132 LYS A C 1
ATOM 1056 O O . LYS A 1 132 ? -5.357 -14.712 -8.624 1.00 84.38 132 LYS A O 1
ATOM 1061 N N . THR A 1 133 ? -3.242 -14.255 -9.223 1.00 85.06 133 THR A N 1
ATOM 1062 C CA . THR A 1 133 ? -2.672 -14.417 -7.885 1.00 85.06 133 THR A CA 1
ATOM 1063 C C . THR A 1 133 ? -1.603 -13.369 -7.637 1.00 85.06 133 THR A C 1
ATOM 1065 O O . THR A 1 133 ? -0.644 -13.267 -8.391 1.00 85.06 133 THR A O 1
ATOM 1068 N N . PHE A 1 134 ? -1.733 -12.644 -6.529 1.00 86.94 134 PHE A N 1
ATOM 1069 C CA . PHE A 1 134 ? -0.680 -11.799 -5.977 1.00 86.94 134 PHE A CA 1
ATOM 1070 C C . PHE A 1 134 ? -0.594 -12.101 -4.489 1.00 86.94 134 PHE A C 1
ATOM 1072 O O . PHE A 1 134 ? -1.474 -11.725 -3.719 1.00 86.94 134 PHE A O 1
ATOM 1079 N N . GLN A 1 135 ? 0.429 -12.850 -4.087 1.00 88.44 135 GLN A N 1
ATOM 1080 C CA . GLN A 1 135 ? 0.563 -13.331 -2.715 1.00 88.44 135 GLN A CA 1
ATOM 1081 C C . GLN A 1 135 ? 1.929 -12.976 -2.142 1.00 88.44 135 GLN A C 1
ATOM 1083 O O . GLN A 1 135 ? 2.962 -13.255 -2.747 1.00 88.44 135 GLN A O 1
ATOM 1088 N N . PHE A 1 136 ? 1.917 -12.399 -0.946 1.00 85.56 136 PHE A N 1
ATOM 1089 C CA . PHE A 1 136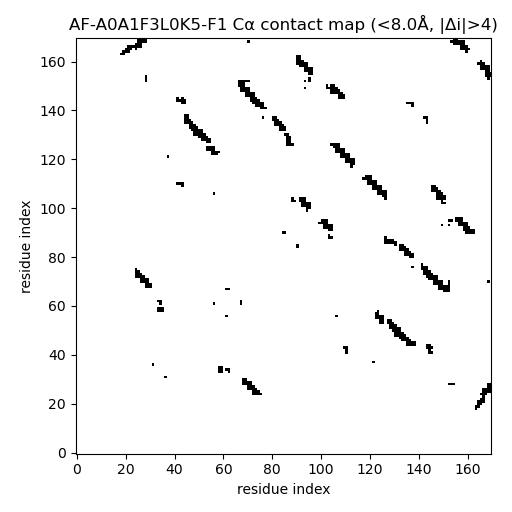 ? 3.100 -12.181 -0.126 1.00 85.56 136 PHE A CA 1
ATOM 1090 C C . PHE A 1 136 ? 3.266 -13.330 0.859 1.00 85.56 136 PHE A C 1
ATOM 1092 O O . PHE A 1 136 ? 2.300 -13.763 1.495 1.00 85.56 136 PHE A O 1
ATOM 1099 N N . PHE A 1 137 ? 4.505 -13.787 1.030 1.00 81.94 137 PHE A N 1
ATOM 1100 C CA . PHE A 1 137 ? 4.840 -14.848 1.972 1.00 81.94 137 PHE A CA 1
ATOM 1101 C C . PHE A 1 137 ? 5.611 -14.274 3.151 1.00 81.94 137 PHE A C 1
ATOM 1103 O O . PHE A 1 137 ? 6.612 -13.571 2.991 1.00 81.94 137 PHE A O 1
ATOM 1110 N N . TRP A 1 138 ? 5.182 -14.620 4.364 1.00 76.75 138 TRP A N 1
ATOM 1111 C CA . TRP A 1 138 ? 5.984 -14.344 5.549 1.00 76.75 138 TRP A CA 1
ATOM 1112 C C . TRP A 1 138 ? 7.235 -15.227 5.503 1.00 76.75 138 TRP A C 1
ATOM 1114 O O . TRP A 1 138 ? 7.157 -16.438 5.698 1.00 76.75 138 TRP A O 1
ATOM 1124 N N . GLY A 1 139 ? 8.392 -14.620 5.227 1.00 71.25 139 GLY A N 1
ATOM 1125 C CA . GLY A 1 139 ? 9.691 -15.291 5.343 1.00 71.25 139 GLY A CA 1
ATOM 1126 C C . GLY A 1 139 ? 10.055 -15.619 6.802 1.00 71.25 139 GLY A C 1
ATOM 1127 O O . GLY A 1 139 ? 9.199 -15.788 7.666 1.00 71.25 139 GLY A O 1
ATOM 1128 N N . ILE A 1 140 ? 11.353 -15.631 7.126 1.00 69.75 140 ILE A N 1
ATOM 1129 C CA . ILE A 1 140 ? 11.851 -15.860 8.506 1.00 69.75 140 ILE A CA 1
ATOM 1130 C C . ILE A 1 140 ? 11.286 -14.825 9.509 1.00 69.75 140 ILE A C 1
ATOM 1132 O O . ILE A 1 140 ? 11.197 -15.062 10.713 1.00 69.75 140 ILE A O 1
ATOM 1136 N N . ARG A 1 141 ? 10.873 -13.657 9.014 1.00 68.50 141 ARG A N 1
ATOM 1137 C CA . ARG A 1 141 ? 10.340 -12.554 9.816 1.00 68.50 141 ARG A CA 1
ATOM 1138 C C . ARG A 1 141 ? 8.896 -12.797 10.260 1.00 68.50 141 ARG A C 1
ATOM 1140 O O . ARG A 1 141 ? 8.104 -13.449 9.588 1.00 68.50 141 ARG A O 1
ATOM 1147 N N . ARG A 1 142 ? 8.536 -12.186 11.391 1.00 78.69 142 ARG A N 1
ATOM 1148 C CA . ARG A 1 142 ? 7.204 -12.299 12.009 1.00 78.69 142 ARG A CA 1
ATOM 1149 C C . ARG A 1 142 ? 6.170 -11.298 11.481 1.00 78.69 142 ARG A C 1
ATOM 1151 O O . ARG A 1 142 ? 5.067 -11.283 12.011 1.00 78.69 142 ARG A O 1
ATOM 1158 N N . TYR A 1 143 ? 6.488 -10.475 10.484 1.00 79.69 143 TYR A N 1
ATOM 1159 C CA . TYR A 1 143 ? 5.556 -9.520 9.871 1.00 79.69 143 TYR A CA 1
ATOM 1160 C C . TYR A 1 143 ? 5.877 -9.297 8.391 1.00 79.69 143 TYR A C 1
ATOM 1162 O O . TYR A 1 143 ? 6.998 -9.596 7.984 1.00 79.69 143 TYR A O 1
ATOM 1170 N N . LEU A 1 144 ? 4.892 -8.796 7.640 1.00 80.81 144 LEU A N 1
ATOM 1171 C CA . LEU A 1 144 ? 5.028 -8.168 6.326 1.00 80.81 144 LEU A CA 1
ATOM 1172 C C . LEU A 1 144 ? 4.989 -6.650 6.511 1.00 80.81 144 LEU A C 1
ATOM 1174 O O . LEU A 1 144 ? 4.213 -6.163 7.335 1.00 80.81 144 LEU A O 1
ATOM 1178 N N . GLU A 1 145 ? 5.824 -5.923 5.774 1.00 83.44 145 GLU A N 1
ATOM 1179 C CA . GLU A 1 145 ? 5.829 -4.460 5.759 1.00 83.44 145 GLU A CA 1
ATOM 1180 C C . GLU A 1 145 ? 5.464 -3.940 4.368 1.00 83.44 145 GLU A C 1
ATOM 1182 O O . GLU A 1 145 ? 6.052 -4.369 3.374 1.00 83.44 145 GLU A O 1
ATOM 1187 N N . PHE A 1 146 ? 4.493 -3.028 4.313 1.00 84.62 146 PHE A N 1
ATOM 1188 C CA . PHE A 1 146 ? 4.005 -2.412 3.079 1.00 84.62 146 PHE A CA 1
ATOM 1189 C C . PHE A 1 146 ? 3.933 -0.901 3.243 1.00 84.62 146 PHE A C 1
ATOM 1191 O O . PHE A 1 146 ? 3.675 -0.419 4.345 1.00 84.62 146 PHE A O 1
ATOM 1198 N N . ILE A 1 147 ? 4.081 -0.168 2.143 1.00 90.44 147 ILE A N 1
ATOM 1199 C CA . ILE A 1 147 ? 3.667 1.233 2.080 1.00 90.44 147 ILE A CA 1
ATOM 1200 C C . ILE A 1 147 ? 2.628 1.364 0.982 1.00 90.44 147 ILE A C 1
ATOM 1202 O O . ILE A 1 147 ? 2.944 1.133 -0.183 1.00 90.44 147 ILE A O 1
ATOM 1206 N N . MET A 1 148 ? 1.407 1.740 1.348 1.00 93.44 148 MET A N 1
ATOM 1207 C CA . MET A 1 148 ? 0.358 2.040 0.372 1.00 93.44 148 MET A CA 1
ATOM 1208 C C . MET A 1 148 ? 0.040 3.525 0.390 1.00 93.44 148 MET A C 1
ATOM 1210 O O . MET A 1 148 ? 0.096 4.161 1.441 1.00 93.44 148 MET A O 1
ATOM 1214 N N . ILE A 1 149 ? -0.283 4.070 -0.774 1.00 95.25 149 ILE A N 1
ATOM 1215 C CA . ILE A 1 149 ? -0.618 5.479 -0.941 1.00 95.25 149 ILE A CA 1
ATOM 1216 C C . ILE A 1 149 ? -2.132 5.620 -0.946 1.00 95.25 149 ILE A C 1
ATOM 1218 O O . ILE A 1 149 ? -2.816 4.982 -1.748 1.00 95.25 149 ILE A O 1
ATOM 1222 N N . PHE A 1 150 ? -2.638 6.461 -0.052 1.00 95.56 150 PHE A N 1
ATOM 1223 C CA . PHE A 1 150 ? -4.047 6.803 0.073 1.00 95.56 150 PHE A CA 1
ATOM 1224 C C . PHE A 1 150 ? -4.233 8.305 -0.155 1.00 95.56 150 PHE A C 1
ATOM 1226 O O . PHE A 1 150 ? -3.481 9.103 0.414 1.00 95.56 150 PHE A O 1
ATOM 1233 N N . PRO A 1 151 ? -5.262 8.716 -0.906 1.00 94.62 151 PRO A N 1
ATOM 1234 C CA . PRO A 1 151 ? -5.674 10.111 -0.951 1.00 94.62 151 PRO A CA 1
ATOM 1235 C C . PRO A 1 151 ? -6.085 10.585 0.446 1.00 94.62 151 PRO A C 1
ATOM 1237 O O . PRO A 1 151 ? -6.936 9.976 1.091 1.00 94.62 151 PRO A O 1
ATOM 1240 N N . GLY A 1 152 ? -5.475 11.659 0.938 1.00 92.81 152 GLY A N 1
ATOM 1241 C CA . GLY A 1 152 ? -5.860 12.402 2.137 1.00 92.81 152 GLY A CA 1
ATOM 1242 C C . GLY A 1 152 ? -5.749 11.689 3.485 1.00 92.81 152 GLY A C 1
ATOM 1243 O O . GLY A 1 152 ? -6.402 12.158 4.405 1.00 92.81 152 GLY A O 1
ATOM 1244 N N . ALA A 1 153 ? -5.051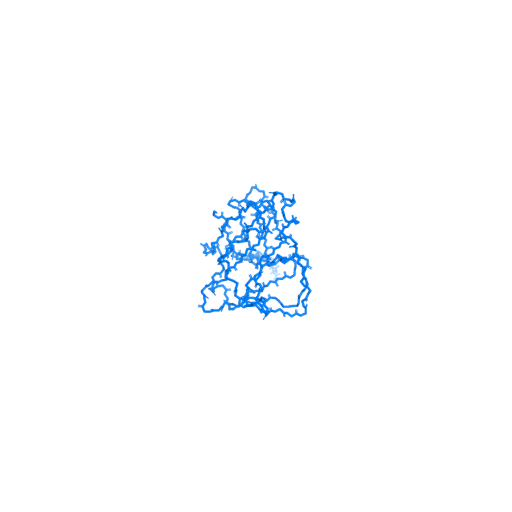 10.556 3.635 1.00 94.75 153 ALA A N 1
ATOM 1245 C CA . ALA A 1 153 ? -5.036 9.790 4.897 1.00 94.75 153 ALA A CA 1
ATOM 1246 C C . ALA A 1 153 ? -4.576 10.611 6.122 1.00 94.75 153 ALA A C 1
ATOM 1248 O O . ALA A 1 153 ? -3.575 11.334 6.074 1.00 94.75 153 ALA A O 1
ATOM 1249 N N . GLU A 1 154 ? -5.288 10.456 7.240 1.00 94.75 154 GLU A N 1
ATOM 1250 C CA . GLU A 1 154 ? -5.063 11.210 8.477 1.00 94.75 154 GLU A CA 1
ATOM 1251 C C . GLU A 1 154 ? -4.977 10.298 9.709 1.00 94.75 154 GLU A C 1
ATOM 1253 O O . GLU A 1 154 ? -5.331 9.120 9.684 1.00 94.75 154 GLU A O 1
ATOM 1258 N N . LYS A 1 155 ? -4.453 10.846 10.808 1.00 93.44 155 LYS A N 1
ATOM 1259 C CA . LYS A 1 155 ? -4.357 10.140 12.088 1.00 93.44 155 LYS A CA 1
ATOM 1260 C C . LYS A 1 155 ? -5.760 9.839 12.617 1.00 93.44 155 LYS A C 1
ATOM 1262 O O . LYS A 1 155 ? -6.632 10.696 12.533 1.00 93.44 155 LYS A O 1
ATOM 1267 N N . GLY A 1 156 ? -5.953 8.646 13.179 1.00 91.50 156 GLY A N 1
ATOM 1268 C CA . GLY A 1 156 ? -7.254 8.169 13.658 1.00 91.50 156 GLY A CA 1
ATOM 1269 C C . GLY A 1 156 ? -8.136 7.528 12.579 1.00 91.50 156 GLY A C 1
ATOM 1270 O O . GLY A 1 156 ? -9.111 6.852 12.919 1.00 91.50 156 GLY A O 1
ATOM 1271 N N . ASP A 1 157 ? -7.784 7.659 11.291 1.00 94.38 157 ASP A N 1
ATOM 1272 C CA . ASP A 1 157 ? -8.404 6.856 10.237 1.00 94.38 157 ASP A CA 1
ATOM 1273 C C . ASP A 1 157 ? -8.123 5.364 10.481 1.00 94.38 157 ASP A C 1
ATOM 1275 O O . ASP A 1 157 ? -7.088 4.968 11.034 1.00 94.38 157 ASP A O 1
ATOM 1279 N N . LYS A 1 158 ? -9.061 4.517 10.056 1.00 93.00 158 LYS A N 1
ATOM 1280 C CA . LYS A 1 158 ? -8.955 3.065 10.204 1.00 93.00 158 LYS A CA 1
ATOM 1281 C C . LYS A 1 158 ? -8.636 2.422 8.877 1.00 93.00 158 LYS A C 1
ATOM 1283 O O . LYS A 1 158 ? -9.216 2.778 7.863 1.00 93.00 158 LYS A O 1
ATOM 1288 N N . ILE A 1 159 ? -7.782 1.418 8.886 1.00 91.81 159 ILE A N 1
ATOM 1289 C CA . ILE A 1 159 ? -7.501 0.591 7.723 1.00 91.81 159 ILE A CA 1
ATOM 1290 C C . ILE A 1 159 ? -8.116 -0.780 7.948 1.00 91.81 159 ILE A C 1
ATOM 1292 O O . ILE A 1 159 ? -7.936 -1.370 9.009 1.00 91.81 159 ILE A O 1
ATOM 1296 N N . ILE A 1 160 ? -8.836 -1.281 6.951 1.00 89.81 160 ILE A N 1
ATOM 1297 C CA . ILE A 1 160 ? -9.479 -2.591 6.963 1.00 89.81 160 ILE A CA 1
ATOM 1298 C C . ILE A 1 160 ? -8.861 -3.441 5.854 1.00 89.81 160 ILE A C 1
ATOM 1300 O O . ILE A 1 160 ? -8.865 -3.040 4.690 1.00 89.81 160 ILE A O 1
ATOM 1304 N N . PHE A 1 161 ? -8.363 -4.618 6.227 1.00 87.44 161 PHE A N 1
ATOM 1305 C CA . PHE A 1 161 ? -7.878 -5.665 5.331 1.00 87.44 161 PHE A CA 1
ATOM 1306 C C . PHE A 1 161 ? -8.848 -6.853 5.337 1.00 87.44 161 PHE A C 1
ATOM 1308 O O . PHE A 1 161 ? -9.335 -7.242 6.400 1.00 87.44 161 PHE A O 1
ATOM 1315 N N . ASP A 1 162 ? -9.120 -7.433 4.167 1.00 84.19 162 ASP A N 1
ATOM 1316 C CA . ASP A 1 162 ? -10.011 -8.593 3.983 1.00 84.19 162 ASP A CA 1
ATOM 1317 C C . ASP A 1 162 ? -11.349 -8.449 4.745 1.00 84.19 162 ASP A C 1
ATOM 1319 O O . ASP A 1 162 ? -11.845 -9.394 5.350 1.00 84.19 162 ASP A O 1
ATOM 1323 N N . ASP A 1 163 ? -11.891 -7.225 4.776 1.00 80.00 163 ASP A N 1
ATOM 1324 C CA . ASP A 1 163 ? -13.132 -6.818 5.457 1.00 80.00 163 ASP A CA 1
ATOM 1325 C C . ASP A 1 163 ? -13.219 -7.043 6.981 1.00 80.00 163 ASP A C 1
ATOM 1327 O O . ASP A 1 163 ? -14.208 -6.637 7.590 1.00 80.00 163 ASP A O 1
ATOM 1331 N N . ILE A 1 164 ? -12.201 -7.622 7.625 1.00 78.25 164 ILE A N 1
ATOM 1332 C CA . ILE A 1 164 ? -12.260 -8.009 9.051 1.00 78.25 164 ILE A CA 1
ATOM 1333 C C . ILE A 1 164 ? -11.036 -7.589 9.867 1.00 78.25 164 ILE A C 1
ATOM 1335 O O . ILE A 1 164 ? -11.082 -7.550 11.097 1.00 78.25 164 ILE A O 1
ATOM 1339 N N . VAL A 1 165 ? -9.914 -7.315 9.211 1.00 75.75 165 VAL A N 1
ATOM 1340 C CA . VAL A 1 165 ? -8.638 -7.068 9.872 1.00 75.75 165 VAL A CA 1
ATOM 1341 C C . VAL A 1 165 ? -8.415 -5.559 9.971 1.00 75.75 165 VAL A C 1
ATOM 1343 O O . VAL A 1 165 ? -8.008 -4.917 9.007 1.00 75.75 165 VAL A O 1
ATOM 1346 N N . GLU A 1 166 ? -8.699 -4.990 11.142 1.00 81.06 166 GLU A N 1
ATOM 1347 C CA . GLU A 1 166 ? -8.648 -3.541 11.369 1.00 81.06 166 GLU A CA 1
ATOM 1348 C C . GLU A 1 166 ? -7.321 -3.066 11.979 1.00 81.06 166 GLU A C 1
ATOM 1350 O O . GLU A 1 166 ? -6.733 -3.719 12.848 1.00 81.06 166 GLU A O 1
ATOM 1355 N N . ALA A 1 167 ? -6.890 -1.878 11.572 1.00 86.62 167 ALA A N 1
ATOM 1356 C CA . ALA A 1 167 ? -5.784 -1.135 12.153 1.00 86.62 167 ALA A CA 1
ATOM 1357 C C . ALA A 1 167 ? -6.146 0.348 12.263 1.00 86.62 167 ALA A C 1
ATOM 1359 O O . ALA A 1 167 ? -6.900 0.853 11.441 1.00 86.62 167 ALA A O 1
ATOM 1360 N N . GLU A 1 168 ? -5.596 1.053 13.243 1.00 87.94 168 GLU A N 1
ATOM 1361 C CA . GLU A 1 168 ? -5.766 2.502 13.381 1.00 87.94 168 GLU A CA 1
ATOM 1362 C C . GLU A 1 168 ? -4.443 3.189 13.053 1.00 87.94 168 GLU A C 1
ATOM 1364 O O . GLU A 1 168 ? -3.372 2.656 13.362 1.00 87.94 168 GLU A O 1
ATOM 1369 N N . ILE A 1 169 ? -4.512 4.331 12.372 1.00 87.69 169 ILE A N 1
ATOM 1370 C CA . ILE A 1 169 ? -3.326 5.115 12.052 1.00 87.69 169 ILE A CA 1
ATOM 1371 C C . ILE A 1 169 ? -2.915 5.949 13.275 1.00 87.69 169 ILE A C 1
ATOM 1373 O O . ILE A 1 169 ? -3.661 6.835 13.701 1.00 87.69 169 ILE A O 1
ATOM 1377 N N . GLU A 1 170 ? -1.725 5.659 13.812 1.00 86.06 170 GLU A N 1
ATOM 1378 C CA . GLU A 1 170 ? -1.120 6.336 14.974 1.00 86.06 170 GLU A CA 1
ATOM 1379 C C . GLU A 1 170 ? -0.362 7.623 14.611 1.00 86.06 170 GLU A C 1
ATOM 1381 O O . GLU A 1 170 ? 0.269 7.686 13.529 1.00 86.06 170 GLU A O 1
#

pLDDT: mean 79.78, std 15.74, range [37.34, 95.81]

Nearest PDB structures (foldseek):
  3ibm-assembly1_A  TM=3.058E-01  e=7.217E-02  Halorhodospira halophila SL1
  4zxe-assembly2_B  TM=2.666E-01  e=1.376E+00  Paenibacillus fukuinensis
  6ndq-assembly2_B  TM=3.462E-01  e=2.537E+00  [Kitasatospora] papulosa
  8hhv-assembly1_A  TM=2.462E-01  e=1.921E+00  Microbacterium arabinogalactanolyticum

Mean predicted aligned error: 9.74 Å

Solvent-accessible surface area (backbone atoms only — not comparable to full-atom values): 9920 Å² total; per-residue (Å²): 140,81,88,84,82,83,81,84,79,81,75,78,78,76,78,73,75,74,69,60,82,50,91,74,38,55,30,35,74,40,80,63,99,40,65,74,66,66,72,93,74,78,62,65,61,63,63,51,72,39,79,66,50,80,41,76,45,61,39,66,69,56,54,71,47,80,52,51,22,35,38,38,39,41,52,48,42,93,80,48,74,60,51,74,60,44,56,47,38,73,42,37,36,36,33,37,66,92,76,61,50,76,44,56,41,55,30,34,56,44,67,45,68,40,87,87,75,70,46,76,43,76,45,32,37,30,28,84,24,45,51,82,42,36,35,40,40,59,62,100,52,66,46,46,54,45,39,35,31,25,77,58,65,55,76,62,21,31,38,33,38,73,86,51,50,45,29,49,27,95